Protein AF-A0A7X5HW37-F1 (afdb_monomer_lite)

Radius of gyration: 15.38 Å; chains: 1; bounding box: 34×40×35 Å

InterPro domains:
  IPR012336 Thioredoxin-like fold [PF13192] (116-151)
  IPR036249 Thioredoxin-like superfamily [SSF52833] (10-153)

Organism: NCBI:txid2662126

pLDDT: mean 94.49, std 7.47, range [62.78, 98.81]

Structure (mmCIF, N/CA/C/O backbone):
data_AF-A0A7X5HW37-F1
#
_entry.id   AF-A0A7X5HW37-F1
#
loop_
_atom_site.group_PDB
_atom_site.id
_atom_site.type_symbol
_atom_site.label_atom_id
_atom_site.label_alt_id
_atom_site.label_comp_id
_atom_site.label_asym_id
_atom_site.label_entity_id
_atom_site.label_seq_id
_atom_site.pdbx_PDB_ins_code
_atom_site.Cartn_x
_atom_site.Cartn_y
_atom_site.Cartn_z
_atom_site.occupancy
_atom_site.B_iso_or_equiv
_atom_site.auth_seq_id
_atom_site.auth_comp_id
_atom_site.auth_asym_id
_atom_site.auth_atom_id
_atom_site.pdbx_PDB_model_num
ATOM 1 N N . MET A 1 1 ? -13.459 -3.760 17.637 1.00 87.62 1 MET A N 1
ATOM 2 C CA . MET A 1 1 ? -12.073 -3.501 17.218 1.00 87.62 1 MET A CA 1
ATOM 3 C C . MET A 1 1 ? -11.767 -4.181 15.894 1.00 87.62 1 MET A C 1
ATOM 5 O O . MET A 1 1 ? -11.635 -5.402 15.828 1.00 87.62 1 MET A O 1
ATOM 9 N N . ASN A 1 2 ? -11.699 -3.382 14.834 1.00 97.12 2 ASN A N 1
ATOM 10 C CA . ASN A 1 2 ? -11.260 -3.782 13.502 1.00 97.12 2 ASN A CA 1
ATOM 11 C C . ASN A 1 2 ? -9.738 -3.979 13.470 1.00 97.12 2 ASN A C 1
ATOM 13 O O . ASN A 1 2 ? -9.004 -3.376 14.251 1.00 97.12 2 ASN A O 1
ATOM 17 N N . ARG A 1 3 ? -9.246 -4.813 12.551 1.00 97.81 3 ARG A N 1
ATOM 18 C CA . ARG A 1 3 ? -7.811 -5.083 12.403 1.00 97.81 3 ARG A CA 1
ATOM 19 C C . ARG A 1 3 ? -7.342 -4.722 11.006 1.00 97.81 3 ARG A C 1
ATOM 21 O O . ARG A 1 3 ? -7.776 -5.334 10.029 1.00 97.81 3 ARG A O 1
ATOM 28 N N . ILE A 1 4 ? -6.419 -3.771 10.924 1.00 98.62 4 ILE A N 1
ATOM 29 C CA . ILE A 1 4 ? -5.854 -3.279 9.673 1.00 98.62 4 ILE A CA 1
ATOM 30 C C . ILE A 1 4 ? -4.357 -3.567 9.660 1.00 98.62 4 ILE A C 1
ATOM 32 O O . ILE A 1 4 ? -3.603 -3.208 10.566 1.00 98.62 4 ILE A O 1
ATOM 36 N N . VAL A 1 5 ? -3.918 -4.263 8.622 1.00 98.50 5 VAL A N 1
ATOM 37 C CA . VAL A 1 5 ? -2.560 -4.776 8.511 1.00 98.50 5 VAL A CA 1
ATOM 38 C C . VAL A 1 5 ? -1.956 -4.336 7.190 1.00 98.50 5 VAL A C 1
ATOM 40 O O . VAL A 1 5 ? -2.515 -4.587 6.123 1.00 98.50 5 VAL A O 1
ATOM 43 N N . ILE A 1 6 ? -0.781 -3.718 7.275 1.00 98.75 6 ILE A N 1
ATOM 44 C CA . ILE A 1 6 ? 0.050 -3.394 6.122 1.00 98.75 6 ILE A CA 1
ATOM 45 C C . ILE A 1 6 ? 1.170 -4.429 6.057 1.00 98.75 6 ILE A C 1
ATOM 47 O O . ILE A 1 6 ? 2.057 -4.450 6.911 1.00 98.75 6 ILE A O 1
ATOM 51 N N . ILE A 1 7 ? 1.137 -5.294 5.045 1.00 98.75 7 ILE A N 1
ATOM 52 C CA . ILE A 1 7 ? 2.203 -6.271 4.803 1.00 98.75 7 ILE A CA 1
ATOM 53 C C . ILE A 1 7 ? 3.266 -5.615 3.923 1.00 98.75 7 ILE A C 1
ATOM 55 O O . ILE A 1 7 ? 2.973 -5.146 2.820 1.00 98.75 7 ILE A O 1
ATOM 59 N N . GLY A 1 8 ? 4.505 -5.594 4.404 1.00 98.38 8 GLY A N 1
ATOM 60 C CA . GLY A 1 8 ? 5.605 -4.865 3.789 1.00 98.38 8 GLY A CA 1
ATOM 61 C C . GLY A 1 8 ? 6.978 -5.470 4.057 1.00 98.38 8 GLY A C 1
ATOM 62 O O . GLY A 1 8 ? 7.117 -6.549 4.630 1.00 98.38 8 GLY A O 1
ATOM 63 N N . THR A 1 9 ? 8.028 -4.788 3.607 1.00 97.75 9 THR A N 1
ATOM 64 C CA . THR A 1 9 ? 9.416 -5.162 3.923 1.00 97.75 9 THR A CA 1
ATOM 65 C C . THR A 1 9 ? 9.780 -4.772 5.353 1.00 97.75 9 THR A C 1
ATOM 67 O O . THR A 1 9 ? 9.214 -3.830 5.894 1.00 97.75 9 THR A O 1
ATOM 70 N N . GLN A 1 10 ? 10.777 -5.433 5.945 1.00 95.62 10 GLN A N 1
ATOM 71 C CA . GLN A 1 10 ? 11.370 -5.021 7.220 1.00 95.62 10 GLN A CA 1
ATOM 72 C C . GLN A 1 10 ? 12.872 -4.743 7.017 1.00 95.62 10 GLN A C 1
ATOM 74 O O . GLN A 1 10 ? 13.594 -5.679 6.671 1.00 95.62 10 GLN A O 1
ATOM 79 N N . PRO A 1 11 ? 13.362 -3.499 7.205 1.00 94.25 11 PRO A N 1
ATOM 80 C CA . PRO A 1 11 ? 12.607 -2.277 7.516 1.00 94.25 11 PRO A CA 1
ATOM 81 C C . PRO A 1 11 ? 11.629 -1.861 6.398 1.00 94.25 11 PRO A C 1
ATOM 83 O O . PRO A 1 11 ? 11.770 -2.260 5.237 1.00 94.25 11 PRO A O 1
ATOM 86 N N . ALA A 1 12 ? 10.626 -1.054 6.758 1.00 95.31 12 ALA A N 1
ATOM 87 C CA . ALA A 1 12 ? 9.579 -0.609 5.839 1.00 95.31 12 ALA A CA 1
ATOM 88 C C . ALA A 1 12 ? 10.146 0.278 4.718 1.00 95.31 12 ALA A C 1
ATOM 90 O O . ALA A 1 12 ? 10.771 1.312 4.970 1.00 95.31 12 ALA A O 1
ATOM 91 N N . CYS A 1 13 ? 9.898 -0.102 3.462 1.00 96.19 13 CYS A N 1
ATOM 92 C CA . CYS A 1 13 ? 10.243 0.718 2.300 1.00 96.19 13 CYS A CA 1
ATOM 93 C C . CYS A 1 13 ? 9.335 1.968 2.209 1.00 96.19 13 CYS A C 1
ATOM 95 O O . CYS A 1 13 ? 8.308 2.018 2.892 1.00 96.19 13 CYS A O 1
ATOM 97 N N . PRO A 1 14 ? 9.653 2.971 1.362 1.00 97.56 14 PRO A N 1
ATOM 98 C CA . PRO A 1 14 ? 8.859 4.203 1.248 1.00 97.56 14 PRO A CA 1
ATOM 99 C C . PRO A 1 14 ? 7.351 3.972 1.070 1.00 97.56 14 PRO A C 1
ATOM 101 O O . PRO A 1 14 ? 6.556 4.586 1.772 1.00 97.56 14 PRO A O 1
ATOM 104 N N . ARG A 1 15 ? 6.959 3.007 0.228 1.00 97.81 15 ARG A N 1
ATOM 105 C CA . ARG A 1 15 ? 5.547 2.674 -0.040 1.00 97.81 15 ARG A CA 1
ATOM 106 C C . ARG A 1 15 ? 4.834 2.069 1.168 1.00 97.81 15 ARG A C 1
ATOM 108 O O . ARG A 1 15 ? 3.706 2.439 1.468 1.00 97.81 15 ARG A O 1
ATOM 115 N N . CYS A 1 16 ? 5.509 1.176 1.897 1.00 98.06 16 CYS A N 1
ATOM 116 C CA . CYS A 1 16 ? 4.962 0.572 3.117 1.00 98.06 16 CYS A CA 1
ATOM 117 C C . CYS A 1 16 ? 4.811 1.621 4.228 1.00 98.06 16 CYS A C 1
ATOM 119 O O . CYS A 1 16 ? 3.798 1.632 4.925 1.00 98.06 16 CYS A O 1
ATOM 121 N N . ARG A 1 17 ? 5.797 2.524 4.363 1.00 98.12 17 ARG A N 1
ATOM 122 C CA . ARG A 1 17 ? 5.740 3.648 5.309 1.00 98.12 17 ARG A CA 1
ATOM 123 C C . ARG A 1 17 ? 4.575 4.579 4.994 1.00 98.12 17 ARG A C 1
ATOM 125 O O . ARG A 1 17 ? 3.811 4.885 5.901 1.00 98.12 17 ARG A O 1
ATOM 132 N N . LEU A 1 18 ? 4.420 4.978 3.729 1.00 98.56 18 LEU A N 1
ATOM 133 C CA . LEU A 1 18 ? 3.339 5.872 3.323 1.00 98.56 18 LEU A CA 1
ATOM 134 C C . LEU A 1 18 ? 1.968 5.245 3.560 1.00 98.56 18 LEU A C 1
ATOM 136 O O . LEU A 1 18 ? 1.132 5.873 4.197 1.00 98.56 18 LEU A O 1
ATOM 140 N N . LEU A 1 19 ? 1.752 4.008 3.099 1.00 98.69 19 LEU A N 1
ATOM 141 C CA . LEU A 1 19 ? 0.466 3.336 3.276 1.00 98.69 19 LEU A CA 1
ATOM 142 C C . LEU A 1 19 ? 0.109 3.189 4.758 1.00 98.69 19 LEU A C 1
ATOM 144 O O . LEU A 1 19 ? -1.024 3.457 5.139 1.00 98.69 19 LEU A O 1
ATOM 148 N N . THR A 1 20 ? 1.083 2.819 5.596 1.00 98.56 20 THR A N 1
ATOM 149 C CA . THR A 1 20 ? 0.877 2.732 7.050 1.00 98.56 20 THR A CA 1
ATOM 150 C C . THR A 1 20 ? 0.491 4.094 7.623 1.00 98.56 20 THR A C 1
ATOM 152 O O . THR A 1 20 ? -0.490 4.181 8.348 1.00 98.56 20 THR A O 1
ATOM 155 N N . ALA A 1 21 ? 1.218 5.159 7.273 1.00 98.50 21 ALA A N 1
ATOM 156 C CA . ALA A 1 21 ? 0.951 6.501 7.784 1.00 98.50 21 ALA A CA 1
ATOM 157 C C . ALA A 1 21 ? -0.425 7.030 7.349 1.00 98.50 21 ALA A C 1
ATOM 159 O O . ALA A 1 21 ? -1.192 7.476 8.191 1.00 98.50 21 ALA A O 1
ATOM 160 N N . VAL A 1 22 ? -0.769 6.924 6.061 1.00 98.56 22 VAL A N 1
ATOM 161 C CA . VAL A 1 22 ? -2.066 7.381 5.536 1.00 98.56 22 VAL A CA 1
ATOM 162 C C . VAL A 1 22 ? -3.225 6.638 6.192 1.00 98.56 22 VAL A C 1
ATOM 164 O O . VAL A 1 22 ? -4.196 7.264 6.604 1.00 98.56 22 VAL A O 1
ATOM 167 N N . VAL A 1 23 ? -3.132 5.311 6.308 1.00 98.56 23 VAL A N 1
ATOM 168 C CA . VAL A 1 23 ? -4.182 4.507 6.947 1.00 98.56 23 VAL A CA 1
ATOM 169 C C . VAL A 1 23 ? -4.311 4.861 8.427 1.00 98.56 23 VAL A C 1
ATOM 171 O O . VAL A 1 23 ? -5.429 5.033 8.898 1.00 98.56 23 VAL A O 1
ATOM 174 N N . SER A 1 24 ? -3.197 5.014 9.149 1.00 98.50 24 SER A N 1
ATOM 175 C CA . SER A 1 24 ? -3.217 5.410 10.562 1.00 98.50 24 SER A CA 1
ATOM 176 C C . SER A 1 24 ? -3.840 6.788 10.779 1.00 98.50 24 SER A C 1
ATOM 178 O O . SER A 1 24 ? -4.673 6.936 11.670 1.00 98.50 2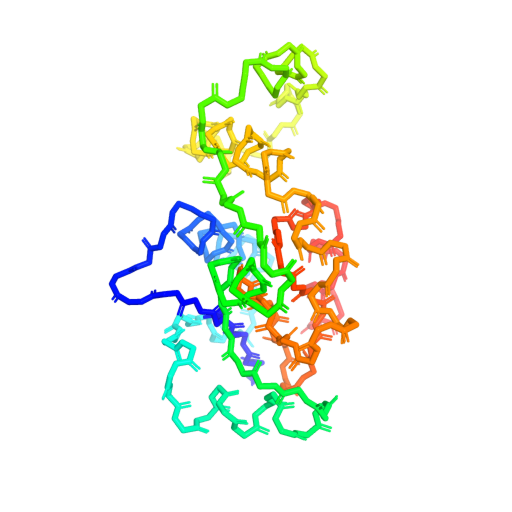4 SER A O 1
ATOM 180 N N . GLU A 1 25 ? -3.473 7.784 9.968 1.00 98.38 25 GLU A N 1
ATOM 181 C CA . GLU A 1 25 ? -4.048 9.127 10.081 1.00 98.38 25 GLU A CA 1
ATOM 182 C C . GLU A 1 25 ? -5.545 9.123 9.757 1.00 98.38 25 GLU A C 1
ATOM 184 O O . GLU A 1 25 ? -6.320 9.703 10.509 1.00 98.38 25 GLU A O 1
ATOM 189 N N . LYS A 1 26 ? -5.982 8.393 8.721 1.00 97.75 26 LYS A N 1
ATOM 190 C CA . LYS A 1 26 ? -7.413 8.281 8.394 1.00 97.75 26 LYS A CA 1
ATOM 191 C C . LYS A 1 26 ? -8.215 7.548 9.465 1.00 97.75 26 LYS A C 1
ATOM 193 O O . LYS A 1 26 ? -9.302 7.988 9.807 1.00 97.75 26 LYS A O 1
ATOM 198 N N . VAL A 1 27 ? -7.682 6.463 10.031 1.00 97.94 27 VAL A N 1
ATOM 199 C CA . VAL A 1 27 ? -8.320 5.756 11.157 1.00 97.94 27 VAL A CA 1
ATOM 200 C C . VAL A 1 27 ? -8.527 6.691 12.346 1.00 97.94 27 VAL A C 1
ATOM 202 O O . VAL A 1 27 ? -9.587 6.662 12.965 1.00 97.94 27 VAL A O 1
ATOM 205 N N . LYS A 1 28 ? -7.533 7.536 12.639 1.00 97.56 28 LYS A N 1
ATOM 206 C CA . LYS A 1 28 ? -7.603 8.525 13.715 1.00 97.56 28 LYS A CA 1
ATOM 207 C C . LYS A 1 28 ? -8.599 9.647 13.410 1.00 97.56 28 LYS A C 1
ATOM 209 O O . LYS A 1 28 ? -9.388 9.986 14.281 1.00 97.56 28 LYS A O 1
ATOM 214 N N . ASP A 1 29 ? -8.550 10.216 12.209 1.00 96.88 29 ASP A N 1
ATOM 215 C CA . ASP A 1 29 ? -9.435 11.303 11.763 1.00 96.88 29 ASP A CA 1
ATOM 216 C C . ASP A 1 29 ? -10.911 10.875 11.736 1.00 96.88 29 ASP A C 1
ATOM 218 O O . ASP A 1 29 ? -11.790 11.637 12.121 1.00 96.88 29 ASP A O 1
ATOM 222 N N . MET A 1 30 ? -11.170 9.618 11.367 1.00 96.62 30 MET A N 1
ATOM 223 C CA . MET A 1 30 ? -12.506 9.018 11.323 1.00 96.62 30 MET A CA 1
ATOM 224 C C . MET A 1 30 ? -12.959 8.407 12.661 1.00 96.62 30 MET A C 1
ATOM 226 O O . MET A 1 30 ? -14.022 7.793 12.706 1.00 96.62 30 MET A O 1
ATOM 230 N N . GLU A 1 31 ? -12.154 8.523 13.724 1.00 96.94 31 GLU A N 1
ATOM 231 C CA . GLU A 1 31 ? -12.433 7.973 15.062 1.00 96.94 31 GLU A CA 1
ATOM 232 C C . GLU A 1 31 ? -12.792 6.468 15.063 1.00 96.94 31 GLU A C 1
ATOM 234 O O . GLU A 1 31 ? -13.619 6.001 15.848 1.00 96.94 31 GLU A O 1
ATOM 239 N N . LEU A 1 32 ? -12.162 5.680 14.184 1.00 97.44 32 LEU A N 1
ATOM 240 C CA . LEU A 1 32 ? -12.460 4.251 14.051 1.00 97.44 32 LEU A CA 1
ATOM 241 C C . LEU A 1 32 ? -11.852 3.438 15.202 1.00 97.44 32 LEU A C 1
ATOM 243 O O . LEU A 1 32 ? -10.665 3.558 15.508 1.00 97.44 32 LEU A O 1
ATOM 247 N N . ASP A 1 33 ? -12.630 2.504 15.759 1.00 97.06 33 ASP A N 1
ATOM 248 C CA . ASP A 1 33 ? -12.124 1.452 16.654 1.00 97.06 33 ASP A CA 1
ATOM 249 C C . ASP A 1 33 ? -11.354 0.396 15.838 1.00 97.06 33 ASP A C 1
ATOM 251 O O . ASP A 1 33 ? -11.875 -0.682 15.517 1.00 97.06 33 ASP A O 1
ATOM 255 N N . ALA A 1 34 ? -10.124 0.731 15.436 1.00 97.62 34 ALA A N 1
ATOM 256 C CA . ALA A 1 34 ? -9.266 -0.115 14.616 1.00 97.62 34 ALA A CA 1
ATOM 257 C C . ALA A 1 34 ? -7.795 -0.111 15.068 1.00 97.62 34 ALA A C 1
ATOM 259 O O . ALA A 1 34 ? -7.193 0.934 15.304 1.00 97.62 34 ALA A O 1
ATOM 260 N N . GLU A 1 35 ? -7.178 -1.294 15.102 1.00 97.69 35 GLU A N 1
ATOM 261 C CA . GLU A 1 35 ? -5.732 -1.453 15.278 1.00 97.69 35 GLU A CA 1
ATOM 262 C C . GLU A 1 35 ? -5.040 -1.431 13.907 1.00 97.69 35 GLU A C 1
ATOM 264 O O . GLU A 1 35 ? -5.289 -2.305 13.071 1.00 97.69 35 GLU A O 1
ATOM 269 N N . VAL A 1 36 ? -4.141 -0.465 13.686 1.00 98.31 36 VAL A N 1
ATOM 270 C CA . VAL A 1 36 ? -3.298 -0.390 12.483 1.00 98.31 36 VAL A CA 1
ATOM 271 C C . VAL A 1 36 ? -1.887 -0.857 12.814 1.00 98.31 36 VAL A C 1
ATOM 273 O O . VAL A 1 36 ? -1.229 -0.299 13.692 1.00 98.31 36 VAL A O 1
ATOM 276 N N . ARG A 1 37 ? -1.378 -1.852 12.082 1.00 97.38 37 ARG A N 1
ATOM 277 C CA . ARG A 1 37 ? 0.002 -2.331 12.261 1.00 97.38 37 ARG A CA 1
ATOM 278 C C . ARG A 1 37 ? 0.682 -2.707 10.949 1.00 97.38 37 ARG A C 1
ATOM 280 O O . ARG A 1 37 ? 0.063 -3.229 10.023 1.00 97.38 37 ARG A O 1
ATOM 287 N N . HIS A 1 38 ? 1.992 -2.500 10.908 1.00 98.25 38 HIS A N 1
ATOM 288 C CA . HIS A 1 38 ? 2.860 -2.981 9.838 1.00 98.25 38 HIS A CA 1
ATOM 289 C C . HIS A 1 38 ? 3.437 -4.356 10.192 1.00 98.25 38 HIS A C 1
ATOM 291 O O . HIS A 1 38 ? 3.835 -4.588 11.335 1.00 98.25 38 HIS A O 1
ATOM 297 N N . MET A 1 39 ? 3.540 -5.256 9.214 1.00 97.62 39 MET A N 1
ATOM 298 C CA . MET A 1 39 ? 4.191 -6.552 9.391 1.00 97.62 39 MET A CA 1
ATOM 299 C C . MET A 1 39 ? 5.088 -6.933 8.215 1.00 97.62 39 MET A C 1
ATOM 301 O O . MET A 1 39 ? 4.815 -6.592 7.066 1.00 97.62 39 MET A O 1
ATOM 305 N N . ALA A 1 40 ? 6.136 -7.707 8.501 1.00 98.38 40 ALA A N 1
ATOM 306 C CA . ALA A 1 40 ? 7.013 -8.250 7.473 1.00 98.38 40 ALA A CA 1
ATOM 307 C C . ALA A 1 40 ? 6.268 -9.259 6.581 1.00 98.38 40 ALA A C 1
ATOM 309 O O . ALA A 1 40 ? 5.562 -10.135 7.084 1.00 98.38 40 ALA A O 1
ATOM 310 N N . TYR A 1 41 ? 6.490 -9.200 5.268 1.00 98.31 41 TYR A N 1
ATOM 311 C CA . TYR A 1 41 ? 5.926 -10.146 4.295 1.00 98.31 41 TYR A CA 1
ATOM 312 C C . TYR A 1 41 ? 6.371 -11.597 4.522 1.00 98.31 41 TYR A C 1
ATOM 314 O O . TYR A 1 41 ? 5.693 -12.522 4.091 1.00 98.31 41 TYR A O 1
ATOM 322 N N . SER A 1 42 ? 7.482 -11.796 5.233 1.00 97.75 42 SER A N 1
ATOM 323 C CA . SER A 1 42 ? 8.007 -13.105 5.627 1.00 97.75 42 SER A CA 1
ATOM 324 C C . SER A 1 42 ? 7.418 -13.656 6.930 1.00 97.75 42 SER A C 1
ATOM 326 O O . SER A 1 42 ? 7.766 -14.765 7.326 1.00 97.75 42 SER A O 1
ATOM 328 N N . SER A 1 43 ? 6.563 -12.903 7.627 1.00 98.19 43 SER A N 1
ATOM 329 C CA . SER A 1 43 ? 5.927 -13.382 8.859 1.00 98.19 43 SER A CA 1
ATOM 330 C C . SER A 1 43 ? 4.932 -14.513 8.583 1.00 98.19 43 SER A C 1
ATOM 332 O O . SER A 1 43 ? 4.300 -14.553 7.527 1.00 98.19 43 SER A O 1
ATOM 334 N N . GLU A 1 44 ? 4.749 -15.412 9.554 1.00 98.06 44 GLU A N 1
ATOM 335 C CA . GLU A 1 44 ? 3.846 -16.569 9.427 1.00 98.06 44 GLU A CA 1
ATOM 336 C C . GLU A 1 44 ? 2.423 -16.163 9.030 1.00 98.06 44 GLU A C 1
ATOM 338 O O . GLU A 1 44 ? 1.796 -16.788 8.176 1.00 98.06 44 GLU A O 1
ATOM 343 N N . GLU A 1 45 ? 1.924 -15.071 9.605 1.00 97.50 45 GLU A N 1
ATOM 344 C CA . GLU A 1 45 ? 0.596 -14.559 9.292 1.00 97.50 45 GLU A CA 1
ATOM 345 C C . GLU A 1 45 ? 0.513 -13.975 7.870 1.00 97.50 45 GLU A C 1
ATOM 347 O O . GLU A 1 45 ? -0.469 -14.237 7.175 1.00 97.50 45 GLU A O 1
ATOM 352 N N . ALA A 1 46 ? 1.538 -13.263 7.386 1.00 98.06 46 ALA A N 1
ATOM 353 C CA . ALA A 1 46 ? 1.572 -12.789 6.000 1.00 98.06 46 ALA A CA 1
ATOM 354 C C . ALA A 1 46 ? 1.608 -13.961 5.003 1.00 98.06 46 ALA A C 1
ATOM 356 O O . ALA A 1 46 ? 0.891 -13.949 3.999 1.00 98.06 46 ALA A O 1
ATOM 357 N N . VAL A 1 47 ? 2.379 -15.008 5.316 1.00 98.44 47 VAL A N 1
ATOM 358 C CA . VAL A 1 47 ? 2.424 -16.257 4.541 1.00 98.44 47 VAL A CA 1
ATOM 359 C C . VAL A 1 47 ? 1.057 -16.942 4.529 1.00 98.44 47 VAL A C 1
ATOM 361 O O . VAL A 1 47 ? 0.592 -17.366 3.471 1.00 98.44 47 VAL A O 1
ATOM 364 N N . ALA A 1 48 ? 0.375 -17.021 5.674 1.00 98.25 48 ALA A N 1
ATOM 365 C CA . ALA A 1 48 ? -0.957 -17.610 5.762 1.00 98.25 48 ALA A CA 1
ATOM 366 C C . ALA A 1 48 ? -1.998 -16.825 4.944 1.00 98.25 48 ALA A C 1
ATOM 368 O O . ALA A 1 48 ? -2.824 -17.437 4.264 1.00 98.25 48 ALA A O 1
ATOM 369 N N . ILE A 1 49 ? -1.947 -15.488 4.974 1.00 98.19 49 ILE A N 1
ATOM 370 C CA . ILE A 1 49 ? -2.815 -14.614 4.169 1.00 98.19 49 ILE A CA 1
ATOM 371 C C . ILE A 1 49 ? -2.578 -14.849 2.674 1.00 98.19 49 ILE A C 1
ATOM 373 O O . ILE A 1 49 ? -3.532 -15.100 1.938 1.00 98.19 49 ILE A O 1
ATOM 377 N N . ALA A 1 50 ? -1.319 -14.836 2.229 1.00 98.06 50 ALA A N 1
ATOM 378 C CA . ALA A 1 50 ? -0.977 -15.075 0.829 1.00 98.06 50 ALA A CA 1
ATOM 379 C C . ALA A 1 50 ? -1.427 -16.468 0.360 1.00 98.06 50 ALA A C 1
ATOM 381 O O . ALA A 1 50 ? -2.074 -16.590 -0.681 1.00 98.06 50 ALA A O 1
ATOM 382 N N . LYS A 1 51 ? -1.194 -17.508 1.173 1.00 98.06 51 LYS A N 1
ATOM 383 C CA . LYS A 1 51 ? -1.582 -18.888 0.853 1.00 98.06 51 LYS A CA 1
ATOM 384 C C . LYS A 1 51 ? -3.092 -19.049 0.677 1.00 98.06 51 LYS A C 1
ATOM 386 O O . LYS A 1 51 ? -3.516 -19.764 -0.227 1.00 98.06 51 LYS A O 1
ATOM 391 N N . LYS A 1 52 ? -3.911 -18.375 1.495 1.00 97.88 52 LYS A N 1
ATOM 392 C CA . LYS A 1 52 ? -5.379 -18.369 1.331 1.00 97.88 52 LYS A CA 1
ATOM 393 C C . LYS A 1 52 ? -5.819 -17.769 -0.006 1.00 97.88 52 LYS A C 1
ATOM 395 O O . LYS A 1 52 ? -6.848 -18.176 -0.530 1.00 97.88 52 LYS A O 1
ATOM 400 N N . ALA A 1 53 ? -5.040 -16.839 -0.555 1.00 96.88 53 ALA A N 1
ATOM 401 C CA . ALA A 1 53 ? -5.263 -16.254 -1.874 1.00 96.88 53 ALA A CA 1
ATOM 402 C C . ALA A 1 53 ? -4.611 -17.054 -3.022 1.00 96.88 53 ALA A C 1
ATOM 404 O O . ALA A 1 53 ? -4.681 -16.622 -4.168 1.00 96.88 53 ALA A O 1
ATOM 405 N N . GLY A 1 54 ? -3.966 -18.195 -2.740 1.00 98.00 54 GLY A N 1
ATOM 406 C CA . GLY A 1 54 ? -3.226 -18.970 -3.743 1.00 98.00 54 GLY A CA 1
ATOM 407 C C . GLY A 1 54 ? -1.912 -18.320 -4.193 1.00 98.00 54 GLY A C 1
ATOM 408 O O . GLY A 1 54 ? -1.421 -18.632 -5.273 1.00 98.00 54 GLY A O 1
ATOM 409 N N . LEU A 1 55 ? -1.348 -17.416 -3.387 1.00 98.38 55 LEU A N 1
ATOM 410 C CA . LEU A 1 55 ? -0.154 -16.629 -3.705 1.00 98.38 55 LEU A CA 1
ATOM 411 C C . LEU A 1 55 ? 0.974 -16.874 -2.689 1.00 98.38 55 LEU A C 1
ATOM 413 O O . LEU A 1 55 ? 0.756 -17.362 -1.580 1.00 98.38 55 LEU A O 1
ATOM 417 N N . THR A 1 56 ? 2.191 -16.470 -3.052 1.00 98.44 56 THR A N 1
ATOM 418 C CA . THR A 1 56 ? 3.360 -16.392 -2.160 1.00 98.44 56 THR A CA 1
ATOM 419 C C . THR A 1 56 ? 3.642 -14.926 -1.825 1.00 98.44 56 THR A C 1
ATOM 421 O O . THR A 1 56 ? 3.614 -14.097 -2.734 1.00 98.44 56 THR A O 1
ATOM 424 N N . PRO A 1 57 ? 3.909 -14.544 -0.563 1.00 98.25 57 PRO A N 1
ATOM 425 C CA . PRO A 1 57 ? 4.217 -13.151 -0.258 1.00 98.25 57 PRO A CA 1
ATOM 426 C C . PRO A 1 57 ? 5.571 -12.761 -0.861 1.00 98.25 57 PRO A C 1
ATOM 428 O O . PRO A 1 57 ? 6.519 -13.546 -0.832 1.00 98.25 57 PRO A O 1
ATOM 431 N N . GLY A 1 58 ? 5.681 -11.543 -1.388 1.00 98.12 58 GLY A N 1
ATOM 432 C CA . GLY A 1 58 ? 6.931 -11.101 -1.999 1.00 98.12 58 GLY A CA 1
ATOM 433 C C . GLY A 1 58 ? 6.960 -9.631 -2.384 1.00 98.12 58 GLY A C 1
ATOM 434 O O . GLY A 1 58 ? 6.066 -8.843 -2.083 1.00 98.12 58 GLY A O 1
ATOM 435 N N . THR A 1 59 ? 8.034 -9.251 -3.059 1.00 98.00 59 THR A N 1
ATOM 436 C CA . THR A 1 59 ? 8.328 -7.881 -3.481 1.00 98.00 59 THR A CA 1
A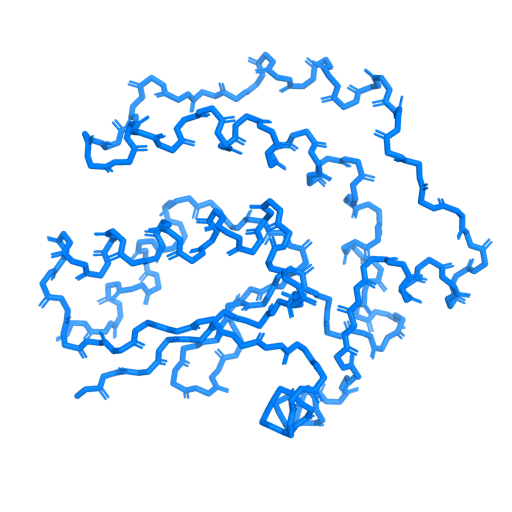TOM 437 C C . THR A 1 59 ? 8.386 -7.776 -5.004 1.00 98.00 59 THR A C 1
ATOM 439 O O . THR A 1 59 ? 8.414 -8.780 -5.713 1.00 98.00 59 THR A O 1
ATOM 442 N N . ALA A 1 60 ? 8.503 -6.554 -5.531 1.00 97.38 60 ALA A N 1
ATOM 443 C CA . ALA A 1 60 ? 8.742 -6.348 -6.961 1.00 97.38 60 ALA A CA 1
ATOM 444 C C . ALA A 1 60 ? 10.010 -7.065 -7.466 1.00 97.38 60 ALA A C 1
ATOM 446 O O . ALA A 1 60 ? 10.048 -7.498 -8.613 1.00 97.38 60 ALA A O 1
ATOM 447 N N . LYS A 1 61 ? 11.031 -7.255 -6.613 1.00 97.00 61 LYS A N 1
ATOM 448 C CA . LYS A 1 61 ? 12.241 -8.015 -6.972 1.00 97.00 61 LYS A CA 1
ATOM 449 C C . LYS A 1 61 ? 11.953 -9.504 -7.168 1.00 97.00 61 LYS A C 1
ATOM 451 O O . LYS A 1 61 ? 12.574 -10.130 -8.020 1.00 97.00 61 LYS A O 1
ATOM 456 N N . ASP A 1 62 ? 11.019 -10.062 -6.403 1.00 98.06 62 ASP A N 1
ATOM 457 C CA . ASP A 1 62 ? 10.609 -11.462 -6.541 1.00 98.06 62 ASP A CA 1
ATOM 458 C C . ASP A 1 62 ? 9.829 -11.679 -7.832 1.00 98.06 62 ASP A C 1
ATOM 460 O O . ASP A 1 62 ? 10.126 -12.615 -8.571 1.00 98.06 62 ASP A O 1
ATOM 464 N N . VAL A 1 63 ? 8.916 -10.756 -8.154 1.00 98.31 63 VAL A N 1
ATOM 465 C CA . VAL A 1 63 ? 8.226 -10.741 -9.451 1.00 98.31 63 VAL A CA 1
ATOM 466 C C . VAL A 1 63 ? 9.240 -10.628 -10.592 1.00 98.31 63 VAL A C 1
ATOM 468 O O . VAL A 1 63 ? 9.215 -11.424 -11.524 1.00 98.31 63 VAL A O 1
ATOM 471 N N . ALA A 1 64 ? 10.180 -9.684 -10.504 1.00 97.75 64 ALA A N 1
ATOM 472 C CA . ALA A 1 64 ? 11.203 -9.477 -11.525 1.00 97.75 64 ALA A CA 1
ATOM 473 C C . ALA A 1 64 ? 12.055 -10.733 -11.770 1.00 97.75 64 ALA A C 1
ATOM 475 O O . ALA A 1 64 ? 12.296 -11.097 -12.917 1.00 97.75 64 ALA A O 1
ATOM 476 N N . ARG A 1 65 ? 12.440 -11.435 -10.698 1.00 98.12 65 ARG A N 1
ATOM 477 C CA . ARG A 1 65 ? 13.180 -12.702 -10.760 1.00 98.12 65 ARG A CA 1
ATOM 478 C C . ARG A 1 65 ? 12.393 -13.814 -11.457 1.00 98.12 65 ARG A C 1
ATOM 480 O O . ARG A 1 65 ? 12.987 -14.563 -12.220 1.00 98.12 65 ARG A O 1
ATOM 487 N N . ILE A 1 66 ? 11.085 -13.924 -11.214 1.00 97.88 66 ILE A N 1
ATOM 488 C CA . ILE A 1 66 ? 10.223 -14.915 -11.886 1.00 97.88 66 ILE A CA 1
ATOM 489 C C . ILE A 1 66 ? 10.093 -14.610 -13.382 1.00 97.88 66 ILE A C 1
ATOM 491 O O . ILE A 1 66 ? 10.049 -15.525 -14.198 1.00 97.88 66 ILE A O 1
ATOM 495 N N . LEU A 1 67 ? 10.059 -13.327 -13.742 1.00 97.50 67 LEU A N 1
ATOM 496 C CA . LEU A 1 67 ? 9.902 -12.869 -15.123 1.00 97.50 67 LEU A CA 1
ATOM 497 C C . LEU A 1 67 ? 11.225 -12.725 -15.892 1.00 97.50 67 LEU A C 1
ATOM 499 O O . LEU A 1 67 ? 11.196 -12.232 -17.017 1.00 97.50 67 LEU A O 1
ATOM 503 N N . ASP A 1 68 ? 12.361 -13.085 -15.285 1.00 96.69 68 ASP A N 1
ATOM 504 C CA . ASP A 1 68 ? 13.715 -12.853 -15.813 1.00 96.69 68 ASP A CA 1
ATOM 505 C C . ASP A 1 68 ? 13.937 -11.402 -16.293 1.00 96.69 68 ASP A C 1
ATOM 507 O O . ASP A 1 68 ? 14.414 -11.112 -17.391 1.00 96.69 68 ASP A O 1
ATOM 511 N N . ARG A 1 69 ? 13.522 -10.444 -15.456 1.00 94.69 69 ARG A N 1
ATOM 512 C CA . ARG A 1 69 ? 13.650 -9.002 -15.701 1.00 94.69 69 ARG A CA 1
ATOM 513 C C . ARG A 1 69 ? 14.415 -8.316 -14.581 1.00 94.69 69 ARG A C 1
ATOM 515 O O . ARG A 1 69 ? 14.455 -8.771 -13.441 1.00 94.69 69 ARG A O 1
ATOM 522 N N . LYS A 1 70 ? 14.998 -7.161 -14.900 1.00 92.12 70 LYS A N 1
ATOM 523 C CA . LYS A 1 70 ? 15.629 -6.276 -13.916 1.00 92.12 70 LYS A CA 1
ATOM 524 C C . LYS A 1 70 ? 14.667 -5.167 -13.517 1.00 92.12 70 LYS A C 1
ATOM 526 O O . LYS A 1 70 ? 13.983 -4.606 -14.366 1.00 92.12 70 LYS A O 1
ATOM 531 N N . VAL A 1 71 ? 14.641 -4.852 -12.225 1.00 89.88 71 VAL A N 1
ATOM 532 C CA . VAL A 1 71 ? 13.969 -3.653 -11.718 1.00 89.88 71 VAL A CA 1
ATOM 533 C C . VAL A 1 71 ? 14.868 -2.459 -12.008 1.00 89.88 71 VAL A C 1
ATOM 535 O O . VAL A 1 71 ? 15.981 -2.402 -11.484 1.00 89.88 71 VAL A O 1
ATOM 538 N N . ASP A 1 72 ? 14.384 -1.518 -12.812 1.00 87.06 72 ASP A N 1
ATOM 539 C CA . ASP A 1 72 ? 15.048 -0.236 -13.018 1.00 87.06 72 ASP A CA 1
ATOM 540 C C . ASP A 1 72 ? 14.388 0.833 -12.138 1.00 87.06 72 ASP A C 1
ATOM 542 O O . ASP A 1 72 ? 13.214 1.160 -12.294 1.00 87.06 72 ASP A O 1
ATOM 546 N N . LEU A 1 73 ? 15.140 1.345 -11.162 1.00 84.50 73 LEU A N 1
ATOM 547 C CA . LEU A 1 73 ? 14.686 2.412 -10.268 1.00 84.50 73 LEU A CA 1
ATOM 548 C C . LEU A 1 73 ? 15.127 3.803 -10.737 1.00 84.50 73 LEU A C 1
ATOM 550 O O . LEU A 1 73 ? 14.833 4.778 -10.048 1.00 84.50 73 LEU A O 1
ATOM 554 N N . HIS A 1 74 ? 15.831 3.894 -11.865 1.00 83.06 74 HIS A N 1
ATOM 555 C CA . HIS A 1 74 ? 16.368 5.129 -12.434 1.00 83.06 74 HIS A CA 1
ATOM 556 C C . HIS A 1 74 ? 15.671 5.537 -13.732 1.00 83.06 74 HIS A C 1
ATOM 558 O O . HIS A 1 74 ? 16.139 6.451 -14.412 1.00 83.06 74 HIS A O 1
ATOM 564 N N . ASP A 1 75 ? 14.544 4.901 -14.053 1.00 76.12 75 ASP A N 1
ATOM 565 C CA . ASP A 1 75 ? 13.718 5.297 -15.182 1.00 76.12 75 ASP A CA 1
ATOM 566 C C . ASP A 1 75 ? 13.262 6.759 -15.017 1.00 76.12 75 ASP A C 1
ATOM 568 O O . ASP A 1 75 ? 12.620 7.136 -14.023 1.00 76.12 75 ASP A O 1
ATOM 572 N N . LYS A 1 76 ? 13.677 7.584 -15.983 1.00 73.81 76 LYS A N 1
ATOM 573 C CA . LYS A 1 76 ? 13.433 9.028 -16.037 1.00 73.81 76 LYS A CA 1
ATOM 574 C C . LYS A 1 76 ? 12.063 9.362 -16.618 1.00 73.81 76 LYS A C 1
ATOM 576 O O . LYS A 1 76 ? 11.621 10.496 -16.462 1.00 73.81 76 LYS A O 1
ATOM 581 N N . GLU A 1 77 ? 11.388 8.416 -17.274 1.00 71.62 77 GLU A N 1
ATOM 582 C CA . GLU A 1 77 ? 10.024 8.636 -17.768 1.00 71.62 77 GLU A CA 1
ATOM 583 C C . GLU A 1 77 ? 9.058 8.861 -16.599 1.00 71.62 77 GLU A C 1
ATOM 585 O O . GLU A 1 77 ? 8.263 9.796 -16.634 1.00 71.62 77 GLU A O 1
ATOM 590 N N . ALA A 1 78 ? 9.254 8.136 -15.494 1.00 67.69 78 ALA A N 1
ATOM 591 C CA . ALA A 1 78 ? 8.475 8.272 -14.261 1.00 67.69 78 ALA A CA 1
ATOM 592 C C . ALA A 1 78 ? 8.536 9.666 -13.603 1.00 67.69 78 ALA A C 1
ATOM 594 O O . ALA A 1 78 ? 7.666 10.013 -12.808 1.00 67.69 78 ALA A O 1
ATOM 595 N N . GLU A 1 79 ? 9.569 10.465 -13.890 1.00 67.75 79 GLU A N 1
ATOM 596 C CA . GLU A 1 79 ? 9.714 11.818 -13.333 1.00 67.75 79 GLU A CA 1
ATOM 597 C C . GLU A 1 79 ? 8.874 12.852 -14.095 1.00 67.75 79 GLU A C 1
ATOM 599 O O . GLU A 1 79 ? 8.502 13.873 -13.518 1.00 67.75 79 GLU A O 1
ATOM 604 N N . ARG A 1 80 ? 8.520 12.576 -15.359 1.00 65.62 80 ARG A N 1
ATOM 605 C CA . ARG A 1 80 ? 7.664 13.453 -16.178 1.00 65.62 80 ARG A CA 1
ATOM 606 C C . ARG A 1 80 ? 6.210 13.448 -15.702 1.00 65.62 80 ARG A C 1
ATOM 608 O O . ARG A 1 80 ? 5.516 14.447 -15.842 1.00 65.62 80 ARG A O 1
ATOM 615 N N . ASP A 1 81 ? 5.788 12.372 -15.047 1.00 62.78 81 ASP A N 1
ATOM 616 C CA . ASP A 1 81 ? 4.424 12.210 -14.540 1.00 62.78 81 ASP A CA 1
ATOM 617 C C . ASP A 1 81 ? 4.168 12.909 -13.197 1.00 62.78 81 ASP A C 1
ATOM 619 O O . ASP A 1 81 ? 3.031 12.926 -12.720 1.00 62.78 81 ASP A O 1
ATOM 623 N N . LEU A 1 82 ? 5.183 13.521 -12.572 1.00 67.38 82 LEU A N 1
ATOM 624 C CA . LEU A 1 82 ? 4.974 14.353 -11.379 1.00 67.38 82 LEU A CA 1
ATOM 625 C C . LEU A 1 82 ? 4.042 15.538 -11.648 1.00 67.38 82 LEU A C 1
ATOM 627 O O . LEU A 1 82 ? 3.371 15.995 -10.725 1.00 67.38 82 LEU A O 1
ATOM 631 N N . GLU A 1 83 ? 3.980 16.011 -12.893 1.00 67.12 83 GLU A N 1
ATOM 632 C CA . GLU A 1 83 ? 3.071 17.082 -13.314 1.00 67.12 83 GLU A CA 1
ATOM 633 C C . GLU A 1 83 ? 1.594 16.679 -13.185 1.00 67.12 83 GLU A C 1
ATOM 635 O O . GLU A 1 83 ? 0.730 17.544 -13.076 1.00 67.12 83 GLU A O 1
ATOM 640 N N . THR A 1 84 ? 1.300 15.375 -13.143 1.00 73.00 84 THR A N 1
ATOM 641 C CA . THR A 1 84 ? -0.067 14.854 -12.986 1.00 73.00 84 THR A CA 1
ATOM 642 C C . THR A 1 84 ? -0.473 14.645 -11.527 1.00 73.00 84 THR A C 1
ATOM 644 O O . THR A 1 84 ? -1.653 14.438 -11.241 1.00 73.00 84 THR A O 1
ATOM 647 N N . LEU A 1 85 ? 0.482 14.708 -10.591 1.00 82.88 85 LEU A N 1
ATOM 648 C CA . LEU A 1 85 ? 0.209 14.525 -9.171 1.00 82.88 85 LEU A CA 1
ATOM 649 C C . LEU A 1 85 ? -0.309 15.828 -8.550 1.00 82.88 85 LEU A C 1
ATOM 651 O O . LEU A 1 85 ? 0.464 16.709 -8.159 1.00 82.88 85 LEU A O 1
ATOM 655 N N . ASP A 1 86 ? -1.627 15.908 -8.399 1.00 84.38 86 ASP A N 1
ATOM 656 C CA . ASP A 1 86 ? -2.292 16.991 -7.684 1.00 84.38 86 ASP A CA 1
ATOM 657 C C . ASP A 1 86 ? -2.415 16.678 -6.182 1.00 84.38 86 ASP A C 1
ATOM 659 O O . ASP A 1 86 ? -3.112 15.752 -5.770 1.00 84.38 86 ASP A O 1
ATOM 663 N N . LEU A 1 87 ? -1.725 17.469 -5.355 1.00 87.44 87 LEU A N 1
ATOM 664 C CA . LEU A 1 87 ? -1.811 17.425 -3.888 1.00 87.44 87 LEU A CA 1
ATOM 665 C C . LEU A 1 87 ? -2.449 18.697 -3.302 1.00 87.44 87 LEU A C 1
ATOM 667 O O . LEU A 1 87 ? -2.378 18.917 -2.093 1.00 87.44 87 LEU A O 1
ATOM 671 N N . THR A 1 88 ? -3.042 19.562 -4.131 1.00 84.62 88 THR A N 1
ATOM 672 C CA . THR A 1 88 ? -3.589 20.857 -3.688 1.00 84.62 88 THR A CA 1
ATOM 673 C C . THR A 1 88 ? -4.798 20.707 -2.762 1.00 84.62 88 THR A C 1
ATOM 675 O O . THR A 1 88 ? -4.986 21.530 -1.869 1.00 84.62 88 THR A O 1
ATOM 678 N N . GLY A 1 89 ? -5.571 19.628 -2.915 1.00 86.94 89 GLY A N 1
ATOM 679 C CA . GLY A 1 89 ? -6.725 19.290 -2.076 1.00 86.94 89 GLY A CA 1
ATOM 680 C C . GLY A 1 89 ? -6.427 18.339 -0.913 1.00 86.94 89 GLY A C 1
ATOM 681 O O . GLY A 1 89 ? -7.354 17.739 -0.376 1.00 86.94 89 GLY A O 1
ATOM 682 N N . LEU A 1 90 ? -5.156 18.137 -0.552 1.00 93.19 90 LEU A N 1
ATOM 683 C CA . LEU A 1 90 ? -4.789 17.161 0.472 1.00 93.19 90 LEU A CA 1
ATOM 684 C C . LEU A 1 90 ? -5.285 17.587 1.869 1.00 93.19 90 LEU A C 1
ATOM 686 O O . LEU A 1 90 ? -5.067 18.723 2.300 1.00 93.19 90 LEU A O 1
ATOM 690 N N . GLU A 1 91 ? -5.918 16.655 2.586 1.00 93.75 91 GLU A N 1
ATOM 691 C CA . GLU A 1 91 ? -6.434 16.860 3.946 1.00 93.75 91 GLU A CA 1
ATOM 692 C C . GLU A 1 91 ? -5.334 17.401 4.885 1.00 93.75 91 GLU A C 1
ATOM 694 O O . GLU A 1 91 ? -4.190 16.936 4.806 1.00 93.75 91 GLU A O 1
ATOM 699 N N . PRO A 1 92 ? -5.633 18.346 5.804 1.00 94.50 92 PRO A N 1
ATOM 700 C CA . PRO A 1 92 ? -4.613 18.974 6.650 1.00 94.50 92 PRO A CA 1
ATOM 701 C C . PRO A 1 92 ? -3.750 17.981 7.435 1.00 94.50 92 PRO A C 1
ATOM 703 O O . PRO A 1 92 ? -2.540 18.175 7.549 1.00 94.50 92 PRO A O 1
ATOM 706 N N . HIS A 1 93 ? -4.349 16.893 7.931 1.00 94.38 93 HIS A N 1
ATOM 707 C CA . HIS A 1 93 ? -3.640 15.858 8.685 1.00 94.38 93 HIS A CA 1
ATOM 708 C C . HIS A 1 93 ? -2.690 15.012 7.807 1.00 94.38 93 HIS A C 1
ATOM 710 O O . HIS A 1 93 ? -1.748 14.417 8.324 1.00 94.38 93 HIS A O 1
ATOM 716 N N . LEU A 1 94 ? -2.864 15.004 6.477 1.00 96.81 94 LEU A N 1
ATOM 717 C CA . LEU A 1 94 ? -1.983 14.303 5.531 1.00 96.81 94 LEU A CA 1
ATOM 718 C C . LEU A 1 94 ? -0.891 15.192 4.923 1.00 96.81 94 LEU A C 1
ATOM 720 O O . LEU A 1 94 ? 0.063 14.660 4.353 1.00 96.81 94 LEU A O 1
ATOM 724 N N . GLN A 1 95 ? -0.972 16.519 5.060 1.00 95.69 95 GLN A N 1
ATOM 725 C CA . GLN A 1 95 ? 0.031 17.463 4.537 1.00 95.69 95 GLN A CA 1
ATOM 726 C C . GLN A 1 95 ? 1.488 17.112 4.904 1.00 95.69 95 GLN A C 1
ATOM 728 O O . GLN A 1 95 ? 2.351 17.187 4.023 1.00 95.69 95 GLN A O 1
ATOM 733 N N . PRO A 1 96 ? 1.804 16.640 6.130 1.00 97.00 96 PRO A N 1
ATOM 734 C CA . PRO A 1 96 ? 3.168 16.224 6.474 1.00 97.00 96 PRO A CA 1
ATOM 735 C C . PRO A 1 96 ? 3.716 15.069 5.619 1.00 97.00 96 PRO A C 1
ATOM 737 O O . PRO A 1 96 ? 4.928 14.866 5.557 1.00 97.00 96 PRO A O 1
ATOM 740 N N . LEU A 1 97 ? 2.846 14.306 4.951 1.00 97.12 97 LEU A N 1
ATOM 741 C CA . LEU A 1 97 ? 3.210 13.170 4.104 1.00 97.12 97 LEU A CA 1
ATOM 742 C C . LEU A 1 97 ? 3.412 13.555 2.631 1.00 97.12 97 LEU A C 1
ATOM 744 O O . LEU A 1 97 ? 3.847 12.706 1.855 1.00 97.12 97 LEU A O 1
ATOM 748 N N . ALA A 1 98 ? 3.153 14.806 2.231 1.00 95.56 98 ALA A N 1
ATOM 749 C CA . ALA A 1 98 ? 3.149 15.226 0.826 1.00 95.56 98 ALA A CA 1
ATOM 750 C C . ALA A 1 98 ? 4.465 14.918 0.087 1.00 95.56 98 ALA A C 1
ATOM 752 O O . ALA A 1 98 ? 4.447 14.439 -1.047 1.00 95.56 98 ALA A O 1
ATOM 753 N N . GLN A 1 99 ? 5.619 15.128 0.730 1.00 94.88 99 GLN A N 1
ATOM 754 C CA . GLN A 1 99 ? 6.918 14.796 0.134 1.00 94.88 99 GLN A CA 1
ATOM 755 C C . GLN A 1 99 ? 7.065 13.285 -0.104 1.00 94.88 99 GLN A C 1
ATOM 757 O O . GLN A 1 99 ? 7.472 12.858 -1.184 1.00 94.88 99 GLN A O 1
ATOM 762 N N . LEU A 1 100 ? 6.671 12.466 0.875 1.00 96.38 100 LEU A N 1
ATOM 763 C CA . LEU A 1 100 ? 6.706 11.012 0.745 1.00 96.38 100 LEU A CA 1
ATOM 764 C C . LEU A 1 100 ? 5.703 10.514 -0.309 1.00 96.38 100 LEU A C 1
ATOM 766 O O . LEU A 1 100 ? 5.998 9.556 -1.017 1.00 96.38 100 LEU A O 1
ATOM 770 N N . MET A 1 101 ? 4.549 11.174 -0.456 1.00 96.06 101 MET A N 1
ATOM 771 C CA . MET A 1 101 ? 3.586 10.892 -1.527 1.00 96.06 101 MET A CA 1
ATOM 772 C C . MET A 1 101 ? 4.200 11.113 -2.911 1.00 96.06 101 MET A C 1
ATOM 774 O O . MET A 1 101 ? 4.051 10.250 -3.771 1.00 96.06 101 MET A O 1
ATOM 778 N N . ARG A 1 102 ? 4.955 12.203 -3.113 1.00 93.19 102 ARG A N 1
ATOM 779 C CA . ARG A 1 102 ? 5.680 12.451 -4.374 1.00 93.19 102 ARG A CA 1
ATOM 780 C C . ARG A 1 102 ? 6.709 11.359 -4.664 1.00 93.19 102 ARG A C 1
ATOM 782 O O . ARG A 1 102 ? 6.763 10.846 -5.776 1.00 93.19 102 ARG A O 1
ATOM 789 N N . GLU A 1 103 ? 7.494 10.967 -3.663 1.00 93.31 103 GLU A N 1
ATOM 790 C CA . GLU A 1 103 ? 8.486 9.890 -3.807 1.00 93.31 103 GLU A CA 1
ATOM 791 C C . GLU A 1 103 ? 7.836 8.545 -4.154 1.00 93.31 103 GLU A C 1
ATOM 793 O O . GLU A 1 103 ? 8.314 7.817 -5.026 1.00 93.31 103 GLU A O 1
ATOM 798 N N . VAL A 1 104 ? 6.736 8.210 -3.475 1.00 95.00 104 VAL A N 1
ATOM 799 C CA . VAL A 1 104 ? 6.001 6.966 -3.711 1.00 95.00 104 VAL A CA 1
ATOM 800 C C . VAL A 1 104 ? 5.312 6.970 -5.069 1.00 95.00 104 VAL A C 1
ATOM 802 O O . VAL A 1 104 ? 5.337 5.937 -5.727 1.00 95.00 104 VAL A O 1
ATOM 805 N N . TRP A 1 105 ? 4.787 8.106 -5.528 1.00 93.12 105 TRP A N 1
ATOM 806 C CA . TRP A 1 105 ? 4.195 8.238 -6.860 1.00 93.12 105 TRP A CA 1
ATOM 807 C C . TRP A 1 105 ? 5.178 7.845 -7.968 1.00 93.12 105 TRP A C 1
ATOM 809 O O . TRP A 1 105 ? 4.884 6.968 -8.780 1.00 93.12 105 TRP A O 1
ATOM 819 N N . ILE A 1 106 ? 6.390 8.415 -7.943 1.00 91.81 106 ILE A N 1
ATOM 820 C CA . ILE A 1 106 ? 7.457 8.075 -8.899 1.00 91.81 106 ILE A CA 1
ATOM 821 C C . ILE A 1 106 ? 7.795 6.583 -8.799 1.00 91.81 106 ILE A C 1
ATOM 823 O O . ILE A 1 106 ? 7.939 5.891 -9.807 1.00 91.81 106 ILE A O 1
ATOM 827 N N . LEU A 1 107 ? 7.927 6.070 -7.573 1.00 93.25 107 LEU A N 1
ATOM 828 C CA . LEU A 1 107 ? 8.287 4.676 -7.346 1.00 93.25 107 LEU A CA 1
ATOM 829 C C . LEU A 1 107 ? 7.206 3.702 -7.839 1.00 93.25 107 LEU A C 1
ATOM 831 O O . LEU A 1 107 ? 7.544 2.664 -8.401 1.00 93.25 107 LEU A O 1
ATOM 835 N N . ASP A 1 108 ? 5.927 4.020 -7.660 1.00 94.19 108 ASP A N 1
ATOM 836 C CA . ASP A 1 108 ? 4.821 3.206 -8.165 1.00 94.19 108 ASP A CA 1
ATOM 837 C C . ASP A 1 108 ? 4.727 3.248 -9.686 1.00 94.19 108 ASP A C 1
ATOM 839 O O . ASP A 1 108 ? 4.416 2.226 -10.294 1.00 94.19 108 ASP A O 1
ATOM 843 N N . HIS A 1 109 ? 5.061 4.374 -10.321 1.00 91.50 109 HIS A N 1
ATOM 844 C CA . HIS A 1 109 ? 5.190 4.418 -11.774 1.00 91.50 109 HIS A CA 1
ATOM 845 C C . HIS A 1 109 ? 6.313 3.477 -12.251 1.00 91.50 109 HIS A C 1
ATOM 847 O O . HIS A 1 109 ? 6.073 2.584 -13.064 1.00 91.50 109 HIS A O 1
ATOM 853 N N . ARG A 1 110 ? 7.513 3.576 -11.659 1.00 91.75 110 ARG A N 1
ATOM 854 C CA . ARG A 1 110 ? 8.669 2.709 -11.985 1.00 91.75 110 ARG A CA 1
ATOM 855 C C . ARG A 1 110 ? 8.389 1.219 -11.778 1.00 91.75 110 ARG A C 1
ATOM 857 O O . ARG A 1 110 ? 8.940 0.366 -12.470 1.00 91.75 110 ARG A O 1
ATOM 864 N N . LEU A 1 111 ? 7.546 0.883 -10.803 1.00 94.75 111 LEU A N 1
ATOM 865 C CA . LEU A 1 111 ? 7.235 -0.501 -10.444 1.00 94.75 111 LEU A CA 1
ATOM 866 C C . LEU A 1 111 ? 5.924 -1.018 -11.048 1.00 94.75 111 LEU A C 1
ATOM 868 O O . LEU A 1 111 ? 5.608 -2.197 -10.858 1.00 94.75 111 LEU A O 1
ATOM 872 N N . ARG A 1 112 ? 5.206 -0.190 -11.819 1.00 94.50 112 ARG A N 1
ATOM 873 C CA . ARG A 1 112 ? 3.880 -0.497 -12.377 1.00 94.50 112 ARG A CA 1
ATOM 874 C C . ARG A 1 112 ? 3.859 -1.792 -13.177 1.00 94.50 112 ARG A C 1
ATOM 876 O O . ARG A 1 112 ? 2.929 -2.585 -13.058 1.00 94.50 112 ARG A O 1
ATOM 883 N N . PHE A 1 113 ? 4.906 -2.043 -13.963 1.00 95.44 113 PHE A N 1
ATOM 884 C CA . PHE A 1 113 ? 5.030 -3.287 -14.723 1.00 95.44 113 PHE A CA 1
ATOM 885 C C . PHE A 1 113 ? 4.995 -4.527 -13.810 1.00 95.44 113 PHE A C 1
ATOM 887 O O . PHE A 1 113 ? 4.285 -5.489 -14.099 1.00 95.44 113 PHE A O 1
ATOM 894 N N . PHE A 1 114 ? 5.736 -4.505 -12.698 1.00 97.38 114 PHE A N 1
ATOM 895 C CA . PHE A 1 114 ? 5.812 -5.634 -11.767 1.00 97.38 114 PHE A CA 1
ATOM 896 C C . PHE A 1 114 ? 4.533 -5.786 -10.949 1.00 97.38 114 PHE A C 1
ATOM 898 O O . PHE A 1 114 ? 4.106 -6.908 -10.705 1.00 97.38 114 PHE A O 1
ATOM 905 N N . GLU A 1 115 ? 3.887 -4.681 -10.578 1.00 97.25 115 GLU A N 1
ATOM 906 C CA . GLU A 1 115 ? 2.560 -4.709 -9.958 1.00 97.25 115 GLU A CA 1
ATOM 907 C C . GLU A 1 115 ? 1.540 -5.417 -10.849 1.00 97.25 115 GLU A C 1
ATOM 909 O O . GLU A 1 115 ? 0.898 -6.368 -10.406 1.00 97.25 115 GLU A O 1
ATOM 914 N N . ASN A 1 116 ? 1.463 -5.025 -12.122 1.00 97.56 116 ASN A N 1
ATOM 915 C CA . ASN A 1 116 ? 0.524 -5.606 -13.081 1.00 97.56 116 ASN A CA 1
ATOM 916 C C . ASN A 1 116 ? 0.772 -7.104 -13.323 1.00 97.56 116 ASN A C 1
ATOM 918 O O . ASN A 1 116 ? -0.149 -7.828 -13.690 1.00 97.56 116 ASN A O 1
ATOM 922 N N . LYS A 1 117 ? 2.006 -7.582 -13.118 1.00 98.31 117 LYS A N 1
ATOM 923 C CA . LYS A 1 117 ? 2.389 -8.990 -13.296 1.00 98.31 117 LYS A CA 1
ATOM 924 C C . LYS A 1 117 ? 2.454 -9.803 -12.009 1.00 98.31 117 LYS A C 1
ATOM 926 O O . LYS A 1 117 ? 2.654 -11.012 -12.082 1.00 98.31 117 LYS A O 1
ATOM 931 N N . ALA A 1 118 ? 2.256 -9.188 -10.846 1.00 98.31 118 ALA A N 1
ATOM 932 C CA . ALA A 1 118 ? 2.443 -9.849 -9.559 1.00 98.31 118 ALA A CA 1
ATOM 933 C C . ALA A 1 118 ? 1.552 -11.088 -9.396 1.00 98.31 118 ALA A C 1
ATOM 935 O O . ALA A 1 118 ? 2.053 -12.166 -9.082 1.00 98.31 118 ALA A O 1
ATOM 936 N N . GLN A 1 119 ? 0.251 -10.957 -9.674 1.00 97.25 119 GLN A N 1
ATOM 937 C CA . GLN A 1 119 ? -0.693 -12.072 -9.545 1.00 97.25 119 GLN A CA 1
ATOM 938 C C . GLN A 1 119 ? -0.419 -13.191 -10.551 1.00 97.25 119 GLN A C 1
ATOM 940 O O . GLN A 1 119 ? -0.424 -14.356 -10.165 1.00 97.25 119 GLN A O 1
ATOM 945 N N . GLU A 1 120 ? -0.127 -12.851 -11.812 1.00 98.00 120 GLU A N 1
ATOM 946 C CA . GLU A 1 120 ? 0.262 -13.835 -12.836 1.00 98.00 120 GLU A CA 1
ATOM 947 C C . GLU A 1 120 ? 1.533 -14.599 -12.431 1.00 98.00 120 GLU A C 1
ATOM 949 O O . GLU A 1 120 ? 1.644 -15.798 -12.669 1.00 98.00 120 GLU A O 1
ATOM 954 N N . ALA A 1 121 ? 2.472 -13.920 -11.766 1.00 98.06 121 ALA A N 1
ATOM 955 C CA . ALA A 1 121 ? 3.688 -14.512 -11.218 1.00 98.06 121 ALA A CA 1
ATOM 956 C C . ALA A 1 121 ? 3.462 -15.277 -9.895 1.00 98.06 121 ALA A C 1
ATOM 958 O O . ALA A 1 121 ? 4.421 -15.779 -9.311 1.00 98.06 121 ALA A O 1
ATOM 959 N N . GLY A 1 122 ? 2.226 -15.360 -9.391 1.00 98.38 122 GLY A N 1
ATOM 960 C CA . GLY A 1 122 ? 1.904 -16.037 -8.132 1.00 98.38 122 GLY A CA 1
ATOM 961 C C . GLY A 1 122 ? 2.385 -15.297 -6.879 1.00 98.38 122 GLY A C 1
ATOM 962 O O . GLY A 1 122 ? 2.527 -15.913 -5.821 1.00 98.38 122 GLY A O 1
ATOM 963 N N . ILE A 1 123 ? 2.649 -13.991 -6.976 1.00 98.69 123 ILE A N 1
ATOM 964 C CA . ILE A 1 123 ? 3.167 -13.162 -5.885 1.00 98.69 123 ILE A CA 1
ATOM 965 C C . ILE A 1 123 ? 2.084 -12.228 -5.338 1.00 98.69 123 ILE A C 1
ATOM 967 O O . ILE A 1 123 ? 1.459 -11.466 -6.073 1.00 98.69 123 ILE A O 1
ATOM 971 N N . LEU A 1 124 ? 1.918 -12.238 -4.013 1.00 98.62 124 LEU A N 1
ATOM 972 C CA . LEU A 1 124 ? 1.228 -11.188 -3.271 1.00 98.62 124 LEU A CA 1
ATOM 973 C C . LEU A 1 124 ? 2.240 -10.065 -2.999 1.00 98.62 124 LEU A C 1
ATOM 975 O O . LEU A 1 124 ? 3.019 -10.135 -2.043 1.00 98.62 124 LEU A O 1
ATOM 979 N N . MET A 1 125 ? 2.292 -9.078 -3.895 1.00 98.56 125 MET A N 1
ATOM 980 C CA . MET A 1 125 ? 3.360 -8.080 -3.927 1.00 98.56 125 MET A CA 1
ATOM 981 C C . MET A 1 125 ? 3.136 -6.967 -2.900 1.00 98.56 125 MET A C 1
ATOM 983 O O . MET A 1 125 ? 2.091 -6.329 -2.866 1.00 98.56 125 MET A O 1
ATOM 987 N N . THR A 1 126 ? 4.154 -6.669 -2.093 1.00 98.44 126 THR A N 1
ATOM 988 C CA . THR A 1 126 ? 4.116 -5.554 -1.134 1.00 98.44 126 THR A CA 1
ATOM 989 C C . THR A 1 126 ? 4.122 -4.168 -1.814 1.00 98.44 126 THR A C 1
ATOM 991 O O . THR A 1 126 ? 4.797 -4.013 -2.841 1.00 98.44 126 THR A O 1
ATOM 994 N N . PRO A 1 127 ? 3.528 -3.131 -1.190 1.00 98.62 127 PRO A N 1
ATOM 995 C CA . PRO A 1 127 ? 2.765 -3.205 0.060 1.00 98.62 127 PRO A CA 1
ATOM 996 C C . PRO A 1 127 ? 1.394 -3.863 -0.150 1.00 98.62 127 PRO A C 1
ATOM 998 O O . PRO A 1 127 ? 0.820 -3.743 -1.226 1.00 98.62 127 PRO A O 1
ATOM 1001 N N . VAL A 1 128 ? 0.872 -4.549 0.869 1.00 98.75 128 VAL A N 1
ATOM 1002 C CA . VAL A 1 128 ? -0.478 -5.141 0.851 1.00 98.75 128 VAL A CA 1
ATOM 1003 C C . VAL A 1 128 ? -1.309 -4.508 1.954 1.00 98.75 128 VAL A C 1
ATOM 1005 O O . VAL A 1 128 ? -0.872 -4.499 3.104 1.00 98.75 128 VAL A O 1
ATOM 1008 N N . LEU A 1 129 ? -2.503 -4.023 1.617 1.00 98.81 129 LEU A N 1
ATOM 1009 C CA . LEU A 1 129 ? -3.498 -3.586 2.593 1.00 98.81 129 LEU A CA 1
ATOM 1010 C C . LEU A 1 129 ? -4.459 -4.735 2.882 1.00 98.81 129 LEU A C 1
ATOM 1012 O O . LEU A 1 129 ? -5.146 -5.219 1.978 1.00 98.81 129 LEU A O 1
ATOM 1016 N N . VAL A 1 130 ? -4.527 -5.145 4.145 1.00 98.69 130 VAL A N 1
ATOM 1017 C CA . VAL A 1 130 ? -5.443 -6.178 4.625 1.00 98.69 130 VAL A CA 1
ATOM 1018 C C . VAL A 1 130 ? -6.319 -5.591 5.723 1.00 98.69 130 VAL A C 1
ATOM 1020 O O . VAL A 1 130 ? -5.808 -5.028 6.686 1.00 98.69 130 VAL A O 1
ATOM 1023 N N . VAL A 1 131 ? -7.631 -5.760 5.605 1.00 98.44 131 VAL A N 1
ATOM 1024 C CA . VAL A 1 131 ? -8.612 -5.321 6.605 1.00 98.44 131 VAL A CA 1
ATOM 1025 C C . VAL A 1 131 ? -9.453 -6.522 7.008 1.00 98.44 131 VAL A C 1
ATOM 1027 O O . VAL A 1 131 ? -10.009 -7.203 6.150 1.00 98.44 131 VAL A O 1
ATOM 1030 N N . ASN A 1 132 ? -9.497 -6.834 8.304 1.00 97.12 132 ASN A N 1
ATOM 1031 C CA . ASN A 1 132 ? -10.238 -7.974 8.860 1.00 97.12 132 ASN A CA 1
ATOM 1032 C C . ASN A 1 132 ? -9.958 -9.302 8.116 1.00 97.12 132 ASN A C 1
ATOM 1034 O O . ASN A 1 132 ? -10.844 -10.119 7.879 1.00 97.12 132 ASN A O 1
ATOM 1038 N N . GLY A 1 133 ? -8.696 -9.513 7.719 1.00 95.94 133 GLY A N 1
ATOM 1039 C CA . GLY A 1 133 ? -8.241 -10.705 6.994 1.00 95.94 133 GLY A CA 1
ATOM 1040 C C . GLY A 1 133 ? -8.517 -10.708 5.484 1.00 95.94 133 GLY A C 1
ATOM 1041 O O . GLY A 1 133 ? -8.082 -11.636 4.802 1.00 95.94 133 GLY A O 1
ATOM 1042 N N . LYS A 1 134 ? -9.188 -9.682 4.945 1.00 97.44 134 LYS A N 1
ATOM 1043 C CA . LYS A 1 134 ? -9.451 -9.506 3.511 1.00 97.44 134 LYS A CA 1
ATOM 1044 C C . LYS A 1 134 ? -8.396 -8.601 2.878 1.00 97.44 134 LYS A C 1
ATOM 1046 O O . LYS A 1 134 ? -8.159 -7.494 3.352 1.00 97.44 134 LYS A O 1
ATOM 1051 N N . ILE A 1 135 ? -7.783 -9.058 1.788 1.00 98.38 135 ILE A N 1
ATOM 1052 C CA . ILE A 1 135 ? -6.866 -8.242 0.979 1.00 98.38 135 ILE A CA 1
ATOM 1053 C C . ILE A 1 135 ? -7.695 -7.220 0.194 1.00 98.38 135 ILE A C 1
ATOM 1055 O O . ILE A 1 135 ? -8.569 -7.607 -0.582 1.00 98.38 135 ILE A O 1
ATOM 1059 N N . LEU A 1 136 ? -7.421 -5.931 0.393 1.00 98.31 136 LEU A N 1
ATOM 1060 C CA . LEU A 1 136 ? -8.089 -4.834 -0.318 1.00 98.31 136 LEU A CA 1
ATOM 1061 C C . LEU A 1 136 ? -7.234 -4.265 -1.451 1.00 98.31 136 LEU A C 1
ATOM 1063 O O . LEU A 1 136 ? -7.758 -3.869 -2.491 1.00 98.31 136 LEU A O 1
ATOM 1067 N N . HIS A 1 137 ? -5.914 -4.240 -1.260 1.00 98.50 137 HIS A N 1
ATOM 1068 C CA . HIS A 1 137 ? -4.967 -3.696 -2.230 1.00 98.50 137 HIS A CA 1
ATOM 1069 C C . HIS A 1 137 ? -3.619 -4.402 -2.144 1.00 98.50 137 HIS A C 1
ATOM 1071 O O . HIS A 1 137 ? -3.241 -4.869 -1.068 1.00 98.50 137 HIS A O 1
ATOM 1077 N N . GLN A 1 138 ? -2.874 -4.435 -3.248 1.00 98.31 138 GLN A N 1
ATOM 1078 C CA . GLN A 1 138 ? -1.490 -4.897 -3.259 1.00 98.31 138 GLN A CA 1
ATOM 1079 C C . GLN A 1 138 ? -0.642 -4.170 -4.306 1.00 98.31 138 GLN A C 1
ATOM 1081 O O . GLN A 1 138 ? -1.159 -3.675 -5.303 1.00 98.31 138 GLN A O 1
ATOM 1086 N N . GLY A 1 139 ? 0.672 -4.172 -4.099 1.00 97.81 139 GLY A N 1
ATOM 1087 C CA . GLY A 1 139 ? 1.676 -3.833 -5.103 1.00 97.81 139 GLY A CA 1
ATOM 1088 C C . GLY A 1 139 ? 1.986 -2.346 -5.278 1.00 97.81 139 GLY A C 1
ATOM 1089 O O . GLY A 1 139 ? 3.044 -2.033 -5.824 1.00 97.81 139 GLY A O 1
ATOM 1090 N N . SER A 1 140 ? 1.149 -1.450 -4.760 1.00 97.88 140 SER A N 1
ATOM 1091 C CA . SER A 1 140 ? 1.303 0.010 -4.873 1.00 97.88 140 SER A CA 1
ATOM 1092 C C . SER A 1 140 ? 0.569 0.759 -3.759 1.00 97.88 140 SER A C 1
ATOM 1094 O O . SER A 1 140 ? -0.056 0.145 -2.892 1.00 97.88 140 SER A O 1
ATOM 1096 N N . MET A 1 141 ? 0.643 2.088 -3.775 1.00 97.06 141 MET A N 1
ATOM 1097 C CA . MET A 1 141 ? -0.208 2.963 -2.980 1.00 97.06 141 MET A CA 1
ATOM 1098 C C . MET A 1 141 ? -1.596 3.111 -3.643 1.00 97.06 141 MET A C 1
ATOM 1100 O O . MET A 1 141 ? -1.682 3.595 -4.772 1.00 97.06 141 MET A O 1
ATOM 1104 N N . PRO A 1 142 ? -2.698 2.717 -2.978 1.00 96.25 142 PRO A N 1
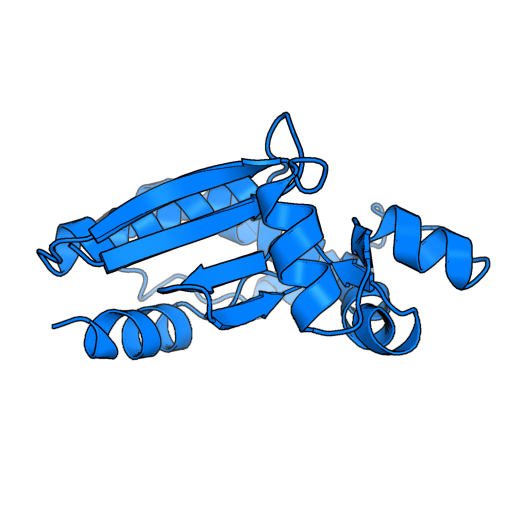ATOM 1105 C CA . PRO A 1 142 ? -4.042 3.018 -3.456 1.00 96.25 142 PRO A CA 1
ATOM 1106 C C . PRO A 1 142 ? -4.363 4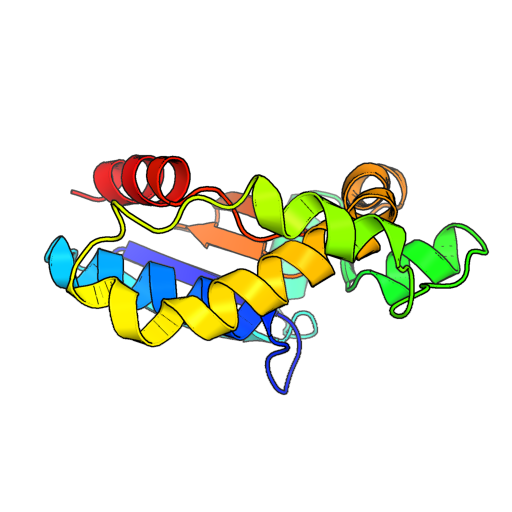.515 -3.317 1.00 96.25 142 PRO A C 1
ATOM 1108 O O . PRO A 1 142 ? -3.798 5.204 -2.467 1.00 96.25 142 PRO A O 1
ATOM 1111 N N . GLY A 1 143 ? -5.304 5.003 -4.132 1.00 95.06 143 GLY A N 1
ATOM 1112 C CA . GLY A 1 143 ? -5.828 6.370 -4.031 1.00 95.06 143 GLY A CA 1
ATOM 1113 C C . GLY A 1 143 ? -6.437 6.663 -2.655 1.00 95.06 143 GLY A C 1
ATOM 1114 O O . GLY A 1 143 ? -6.980 5.769 -2.000 1.00 95.06 143 GLY A O 1
ATOM 1115 N N . LEU A 1 144 ? -6.326 7.916 -2.201 1.00 95.56 144 LEU A N 1
ATOM 1116 C CA . LEU A 1 144 ? -6.790 8.337 -0.871 1.00 95.56 144 LEU A CA 1
ATOM 1117 C C . LEU A 1 144 ? -8.309 8.202 -0.709 1.00 95.56 144 LEU A C 1
ATOM 1119 O O . LEU A 1 144 ? -8.776 7.822 0.363 1.00 95.56 144 LEU A O 1
ATOM 1123 N N . ASP A 1 145 ? -9.052 8.468 -1.779 1.00 95.19 145 ASP A N 1
ATOM 1124 C CA . ASP A 1 145 ? -10.496 8.265 -1.903 1.00 95.19 145 ASP A CA 1
ATOM 1125 C C . ASP A 1 145 ? -10.874 6.795 -1.691 1.00 95.19 145 ASP A C 1
ATOM 1127 O O . ASP A 1 145 ? -11.770 6.479 -0.910 1.00 95.19 145 ASP A O 1
ATOM 1131 N N . LYS A 1 146 ? -10.126 5.884 -2.318 1.00 97.25 146 LYS A N 1
ATOM 1132 C CA . LYS A 1 146 ? -10.334 4.441 -2.206 1.00 97.25 146 LYS A CA 1
ATOM 1133 C C . LYS A 1 146 ? -10.035 3.934 -0.798 1.00 97.25 146 LYS A C 1
ATOM 1135 O O . LYS A 1 146 ? -10.788 3.118 -0.274 1.00 97.25 146 LYS A O 1
ATOM 1140 N N . ILE A 1 147 ? -8.962 4.433 -0.174 1.00 98.00 147 ILE A N 1
ATOM 1141 C CA . ILE A 1 147 ? -8.657 4.136 1.234 1.00 98.00 147 ILE A CA 1
ATOM 1142 C C . ILE A 1 147 ? -9.796 4.623 2.128 1.00 98.00 147 ILE A C 1
ATOM 1144 O O . ILE A 1 147 ? -10.278 3.848 2.948 1.00 98.00 147 ILE A O 1
ATOM 1148 N N . GLY A 1 148 ? -10.244 5.870 1.953 1.00 97.44 148 GLY A N 1
ATOM 1149 C CA . GLY A 1 148 ? -11.358 6.433 2.715 1.00 97.44 148 GLY A CA 1
ATOM 1150 C C . GLY A 1 148 ? -12.620 5.582 2.595 1.00 97.44 148 GLY A C 1
ATOM 1151 O O . GLY A 1 148 ? -13.165 5.167 3.611 1.00 97.44 148 GLY A O 1
ATOM 1152 N N . ALA A 1 149 ? -13.013 5.227 1.369 1.00 97.94 149 ALA A N 1
ATOM 1153 C CA . ALA A 1 149 ? -14.182 4.388 1.113 1.00 97.94 149 ALA A CA 1
ATOM 1154 C C . ALA A 1 149 ? -14.106 3.034 1.838 1.00 97.94 149 ALA A C 1
ATOM 1156 O O . ALA A 1 149 ? -15.067 2.636 2.491 1.00 97.94 149 ALA A O 1
ATOM 1157 N N . TRP A 1 150 ? -12.957 2.352 1.788 1.00 98.25 150 TRP A N 1
ATOM 1158 C CA . TRP A 1 150 ? -12.767 1.087 2.502 1.00 98.25 150 TRP A CA 1
ATOM 1159 C C . TRP A 1 150 ? -12.804 1.229 4.023 1.00 98.25 150 TRP A C 1
ATOM 1161 O O . TRP A 1 150 ? -13.294 0.334 4.704 1.00 98.25 150 TRP A O 1
ATOM 1171 N N . LEU A 1 151 ? -12.264 2.320 4.567 1.00 97.94 151 LEU A N 1
ATOM 1172 C CA . LEU A 1 151 ? -12.281 2.567 6.008 1.00 97.94 151 LEU A CA 1
ATOM 1173 C C . LEU A 1 151 ? -13.675 2.976 6.501 1.00 97.94 151 LEU A C 1
ATOM 1175 O O . LEU A 1 151 ? -14.043 2.619 7.614 1.00 97.94 151 LEU A O 1
ATOM 1179 N N . SER A 1 152 ? -14.479 3.648 5.673 1.00 97.25 152 SER A N 1
ATOM 1180 C CA . SER A 1 152 ? -15.871 3.983 6.001 1.00 97.25 152 SER A CA 1
ATOM 1181 C C . SER A 1 152 ? -16.762 2.750 6.163 1.00 97.25 152 SER A C 1
ATOM 1183 O O . SER A 1 152 ? -17.754 2.825 6.877 1.00 97.25 152 SER A O 1
ATOM 1185 N N . GLU A 1 153 ? -16.408 1.610 5.560 1.00 96.56 153 GLU A N 1
ATOM 1186 C CA . GLU A 1 153 ? -17.100 0.327 5.782 1.00 96.56 153 GLU A CA 1
ATOM 1187 C C . GLU A 1 153 ? -16.883 -0.239 7.204 1.00 96.56 153 GLU A C 1
ATOM 1189 O O . GLU A 1 153 ? -17.465 -1.269 7.544 1.00 96.56 153 GLU A O 1
ATOM 1194 N N . LEU A 1 154 ? -16.025 0.389 8.020 1.00 95.06 154 LEU A N 1
ATOM 1195 C CA . LEU A 1 154 ? -15.680 -0.047 9.379 1.00 95.06 154 LEU A CA 1
ATOM 1196 C C . LEU A 1 154 ? -16.380 0.747 10.494 1.00 95.06 154 LEU A C 1
ATOM 1198 O O . LEU A 1 154 ? -16.156 0.420 11.665 1.00 95.06 154 LEU A O 1
ATOM 1202 N N . LEU A 1 155 ? -17.155 1.776 10.131 1.00 86.81 155 LEU A N 1
ATOM 1203 C 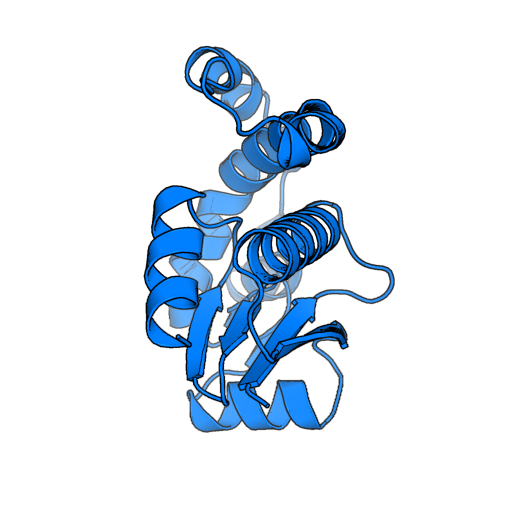CA . LEU A 1 155 ? -18.035 2.541 11.023 1.00 86.81 155 LEU A CA 1
ATOM 1204 C C . LEU A 1 155 ? -19.215 1.678 11.494 1.00 86.81 155 LEU A C 1
ATOM 1206 O O . LEU A 1 155 ? -19.543 1.755 12.698 1.00 86.81 155 LEU A O 1
#

Sequence (155 aa):
MNRIVIIGTQPACPRCRLLTAVVSEKVKDMELDAEVRHMAYSSEEAVAIAKKAGLTPGTAKDVARILDRKVDLHDKEAERDLETLDLTGLEPHLQPLAQLMREVWILDHRLRFFENKAQEAGILMTPVLVVNGKILHQGSMPGLDKIGAWLSELL

Secondary structure (DSSP, 8-state):
-EEEEEEE-SSPP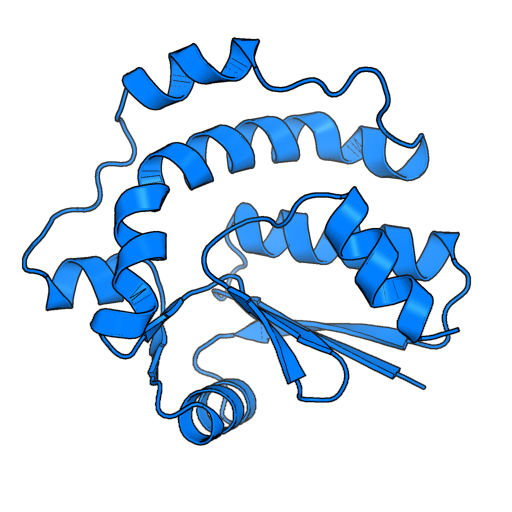HHHHHHHHHHHHHHHHTT--EEEEEEETTSHHHHHHHHHTT-EEE-HHHHHHHTT----S--SHHHHGGGG---TT--GGGGGGHHHHHHHHHHHHHHHHHHHHHTTTTEEESSEEEETTEEEEESSPPPHHHHHHHHHTT-

Foldseek 3Di:
DKEKEWEAAVVHDLFSVLQLLLLVLLCVVVVFPYDGDYDYCPDPLVQVLLVVVQAREDALVLLCVLVVHDQDLPDPVLVVCLVVDDCVPPDPSCVVCVVSVSVQSSVCVSSVVSQVCQVVSRYQHPRWIAINSRTDDGDGDDDSVSSNVVVVVRD